Protein AF-A0A519ZDB3-F1 (afdb_monomer)

Secondary structure (DSSP, 8-state):
-TTHHHHHHHHHHHT-------HHHHHHHT--HHHHBSSTTS-S-B-HHHHHHHHHTS-SSPPPGGGTT---EETTTTEE--------SS---

pLDDT: mean 84.45, std 9.98, range [47.03, 94.06]

Structure (mmCIF, N/CA/C/O backbone):
data_AF-A0A519ZDB3-F1
#
_entry.id   AF-A0A519ZDB3-F1
#
loop_
_atom_site.group_PDB
_atom_site.id
_atom_site.type_symbol
_atom_site.label_atom_id
_atom_site.label_alt_id
_atom_site.label_comp_id
_atom_site.label_asym_id
_atom_site.label_entity_id
_atom_site.label_seq_id
_atom_site.pdbx_PDB_ins_code
_atom_site.Cartn_x
_atom_site.Cartn_y
_atom_site.Cartn_z
_atom_site.occupancy
_atom_site.B_iso_or_equiv
_atom_site.auth_seq_id
_atom_site.auth_comp_id
_atom_site.auth_asym_id
_atom_site.auth_atom_id
_atom_site.pdbx_PDB_model_num
ATOM 1 N N . MET A 1 1 ? 9.037 35.663 10.366 1.00 61.53 1 MET A N 1
ATOM 2 C CA . MET A 1 1 ? 8.161 34.827 9.505 1.00 61.53 1 MET A CA 1
ATOM 3 C C . MET A 1 1 ? 8.901 34.005 8.437 1.00 61.53 1 MET A C 1
ATOM 5 O O . MET A 1 1 ? 8.318 33.062 7.928 1.00 61.53 1 MET A O 1
ATOM 9 N N . LYS A 1 2 ? 10.181 34.276 8.118 1.00 71.50 2 LYS A N 1
ATOM 10 C CA . LYS A 1 2 ? 10.938 33.523 7.094 1.00 71.50 2 LYS A CA 1
ATOM 11 C C . LYS A 1 2 ? 11.343 32.095 7.482 1.00 71.50 2 LYS A C 1
ATOM 13 O O . LYS A 1 2 ? 11.641 31.321 6.590 1.00 71.50 2 LYS A O 1
ATOM 18 N N . ALA A 1 3 ? 11.348 31.746 8.771 1.00 78.25 3 ALA A N 1
ATOM 19 C CA . ALA A 1 3 ? 11.723 30.407 9.242 1.00 78.25 3 ALA A CA 1
ATOM 20 C C . ALA A 1 3 ? 10.599 29.364 9.095 1.00 78.25 3 ALA A C 1
ATOM 22 O O . ALA A 1 3 ? 10.878 28.174 9.054 1.00 78.25 3 ALA A O 1
ATOM 23 N N . LEU A 1 4 ? 9.339 29.799 8.973 1.00 87.25 4 LEU A N 1
ATOM 24 C CA . LEU A 1 4 ? 8.181 28.909 8.869 1.00 87.25 4 LEU A CA 1
ATOM 25 C C . LEU A 1 4 ? 8.248 27.925 7.680 1.00 87.25 4 LEU A C 1
ATOM 27 O O . LEU A 1 4 ? 8.039 26.739 7.918 1.00 87.25 4 LEU A O 1
ATOM 31 N N . PRO A 1 5 ? 8.585 28.337 6.439 1.00 84.31 5 PRO A N 1
ATOM 32 C CA . PRO A 1 5 ? 8.709 27.389 5.328 1.00 84.31 5 PRO A CA 1
ATOM 33 C C . PRO A 1 5 ? 9.850 26.380 5.522 1.00 84.31 5 PRO A C 1
ATOM 35 O O . PRO A 1 5 ? 9.714 25.225 5.129 1.00 84.31 5 PRO A O 1
ATOM 38 N N . TRP A 1 6 ? 10.946 26.779 6.172 1.00 86.44 6 TRP A N 1
ATOM 39 C CA . TRP A 1 6 ? 12.068 25.882 6.471 1.00 86.44 6 TRP A CA 1
ATOM 40 C C . TRP A 1 6 ? 11.710 24.861 7.547 1.00 86.44 6 TRP A C 1
ATOM 42 O O . TRP A 1 6 ? 12.031 23.685 7.409 1.00 86.44 6 TRP A O 1
ATOM 52 N N . LEU A 1 7 ? 10.995 25.295 8.587 1.00 90.25 7 LEU A N 1
ATOM 53 C CA . LEU A 1 7 ? 10.480 24.409 9.629 1.00 90.25 7 LEU A CA 1
ATOM 54 C C . LEU A 1 7 ? 9.449 23.423 9.065 1.00 90.25 7 LEU A C 1
ATOM 56 O O . LEU A 1 7 ? 9.488 22.246 9.411 1.00 90.25 7 LEU A O 1
ATOM 60 N N . LEU A 1 8 ? 8.578 23.874 8.156 1.00 88.56 8 LEU A N 1
ATOM 61 C CA . LEU A 1 8 ? 7.603 23.014 7.483 1.00 88.56 8 LEU A CA 1
ATOM 62 C C . LEU A 1 8 ? 8.289 21.979 6.577 1.00 88.56 8 LEU A C 1
ATOM 64 O O . LEU A 1 8 ? 7.938 20.803 6.610 1.00 88.56 8 LEU A O 1
ATOM 68 N N . GLY A 1 9 ? 9.300 22.402 5.809 1.00 85.56 9 GLY A N 1
ATOM 69 C CA . GLY A 1 9 ? 10.098 21.506 4.972 1.00 85.56 9 GLY A CA 1
ATOM 70 C C . GLY A 1 9 ? 10.855 20.458 5.791 1.00 85.56 9 GLY A C 1
ATOM 71 O O . GLY A 1 9 ? 10.818 19.276 5.458 1.00 85.56 9 GLY A O 1
ATOM 72 N N . LEU A 1 10 ? 11.475 20.867 6.903 1.00 85.62 10 LEU A N 1
ATOM 73 C CA . LEU A 1 10 ? 12.177 19.959 7.813 1.00 85.62 10 LEU A CA 1
ATOM 74 C C . LEU A 1 10 ? 11.217 18.947 8.459 1.00 85.62 10 LEU A C 1
ATOM 76 O O . LEU A 1 10 ? 11.532 17.762 8.522 1.00 85.62 10 LEU A O 1
ATOM 80 N N . ALA A 1 11 ? 10.032 19.390 8.886 1.00 83.69 11 ALA A N 1
ATOM 81 C CA . ALA A 1 11 ? 9.010 18.507 9.444 1.00 83.69 11 ALA A CA 1
ATOM 82 C C . ALA A 1 11 ? 8.544 17.446 8.431 1.00 83.69 11 ALA A C 1
ATOM 84 O O . ALA A 1 11 ? 8.400 16.280 8.792 1.00 83.69 11 ALA A O 1
ATOM 85 N N . LEU A 1 12 ? 8.370 17.820 7.158 1.00 79.50 12 LEU A N 1
ATOM 86 C CA . LEU A 1 12 ? 7.979 16.886 6.096 1.00 79.50 12 LEU A CA 1
ATOM 87 C C . LEU A 1 12 ? 9.043 15.807 5.845 1.00 79.50 12 LEU A C 1
ATOM 89 O O . LEU A 1 12 ? 8.701 14.642 5.653 1.00 79.50 12 LEU A O 1
ATOM 93 N N . VAL A 1 13 ? 10.327 16.181 5.884 1.00 77.31 13 VAL A N 1
ATOM 94 C CA . VAL A 1 13 ? 11.452 15.240 5.739 1.00 77.31 13 VAL A CA 1
ATOM 95 C C . VAL A 1 13 ? 11.546 14.297 6.940 1.00 77.31 13 VAL A C 1
ATOM 97 O O . VAL A 1 13 ? 11.823 13.116 6.776 1.00 77.31 13 VAL A O 1
ATOM 100 N N . LEU A 1 14 ? 11.273 14.769 8.155 1.00 73.88 14 LEU A N 1
ATOM 101 C CA . LEU A 1 14 ? 11.290 13.907 9.343 1.00 73.88 14 LEU A CA 1
ATOM 102 C C . LEU A 1 14 ? 10.110 12.917 9.385 1.00 73.88 14 LEU A C 1
ATOM 104 O O . LEU A 1 14 ? 10.208 11.875 10.029 1.00 73.88 14 LEU A O 1
ATOM 108 N N . LEU A 1 15 ? 9.016 13.208 8.673 1.00 67.56 15 LEU A N 1
ATOM 109 C CA . LEU A 1 15 ? 7.839 12.341 8.552 1.00 67.56 15 LEU A CA 1
ATOM 110 C C . LEU A 1 15 ? 7.979 11.245 7.486 1.00 67.56 15 LEU A C 1
ATOM 112 O O . LEU A 1 15 ? 7.112 10.372 7.413 1.00 67.56 15 LEU A O 1
ATOM 116 N N . SER A 1 16 ? 9.057 11.222 6.690 1.00 62.62 16 SER A N 1
ATOM 117 C CA . SER A 1 16 ? 9.320 10.134 5.738 1.00 62.62 16 SER A CA 1
ATOM 118 C C . SER A 1 16 ? 9.842 8.878 6.448 1.00 62.62 16 SER A C 1
ATOM 120 O O . SER A 1 16 ? 10.946 8.396 6.191 1.00 62.62 16 SER A O 1
ATOM 122 N N . CYS A 1 17 ? 9.045 8.343 7.374 1.00 61.03 17 CYS A N 1
ATOM 123 C CA . CYS A 1 17 ? 9.254 7.023 7.946 1.00 61.03 17 CYS A CA 1
ATOM 124 C C . CYS A 1 17 ? 9.091 5.999 6.815 1.00 61.03 17 CYS A C 1
ATOM 126 O O . CYS A 1 17 ? 8.068 5.982 6.128 1.00 61.03 17 CYS A O 1
ATOM 128 N N . GLY A 1 18 ? 10.122 5.189 6.568 1.00 63.50 18 GLY A N 1
ATOM 129 C CA . GLY A 1 18 ? 10.121 4.237 5.461 1.00 63.50 18 GLY A CA 1
ATOM 130 C C . GLY A 1 18 ? 8.895 3.324 5.508 1.00 63.50 18 GLY A C 1
ATOM 131 O O . GLY A 1 18 ? 8.622 2.699 6.533 1.00 63.50 18 GLY A O 1
ATOM 132 N N . ALA A 1 19 ? 8.169 3.230 4.391 1.00 66.00 19 ALA A N 1
ATOM 133 C CA . ALA A 1 19 ? 7.094 2.259 4.231 1.00 66.00 19 ALA A CA 1
ATOM 134 C C . ALA A 1 19 ? 7.693 0.850 4.340 1.00 66.00 19 ALA A C 1
ATOM 136 O O . ALA A 1 19 ? 8.359 0.367 3.420 1.00 66.00 19 ALA A O 1
ATOM 137 N N . ARG A 1 20 ? 7.517 0.217 5.503 1.00 72.81 20 ARG A N 1
ATOM 138 C CA . ARG A 1 20 ? 8.022 -1.131 5.767 1.00 72.81 20 ARG A CA 1
ATOM 139 C C . ARG A 1 20 ? 7.239 -2.112 4.905 1.00 72.81 20 ARG A C 1
ATOM 141 O O . ARG A 1 20 ? 6.012 -2.100 4.920 1.00 72.81 20 ARG A O 1
ATOM 148 N N . ALA A 1 21 ? 7.954 -2.951 4.163 1.00 77.62 21 ALA A N 1
ATOM 149 C CA . ALA A 1 21 ? 7.324 -4.032 3.422 1.00 77.62 21 ALA A CA 1
ATOM 150 C C . ALA A 1 21 ? 6.626 -5.000 4.394 1.00 77.62 21 ALA A C 1
ATOM 152 O O 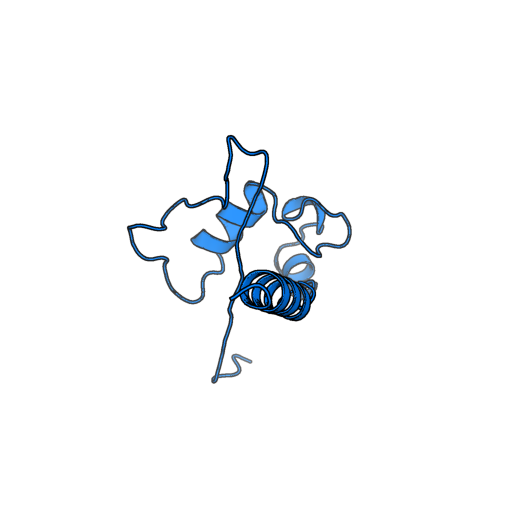. ALA A 1 21 ? 7.086 -5.205 5.522 1.00 77.62 21 ALA A O 1
ATOM 153 N N . GLU A 1 22 ? 5.557 -5.642 3.924 1.00 84.88 22 GLU A N 1
ATOM 154 C CA . GLU A 1 22 ? 4.792 -6.652 4.663 1.00 84.88 22 GLU A CA 1
ATOM 155 C C . GLU A 1 22 ? 4.927 -8.042 3.997 1.00 84.88 22 GLU A C 1
ATOM 157 O O . GLU A 1 22 ? 3.974 -8.524 3.380 1.00 84.88 22 GLU A O 1
ATOM 162 N N . PRO A 1 23 ? 6.086 -8.735 4.095 1.00 87.19 23 PRO A N 1
ATOM 163 C CA . PRO A 1 23 ? 6.313 -10.004 3.390 1.00 87.19 23 PRO A CA 1
ATOM 164 C C . PRO A 1 23 ? 5.295 -11.106 3.714 1.00 87.19 23 PRO A C 1
ATOM 166 O O . PRO A 1 23 ? 5.043 -11.975 2.881 1.00 87.19 23 PRO A O 1
ATOM 169 N N . TYR A 1 24 ? 4.678 -11.071 4.901 1.00 89.56 24 TYR A N 1
ATOM 170 C CA . TYR A 1 24 ? 3.662 -12.052 5.291 1.00 89.56 24 TYR A CA 1
ATOM 171 C C . TYR A 1 24 ? 2.434 -12.028 4.364 1.00 89.56 24 TYR A C 1
ATOM 173 O O . TYR A 1 24 ? 1.806 -13.067 4.165 1.00 89.56 24 TYR A O 1
ATOM 181 N N . LEU A 1 25 ? 2.105 -10.876 3.761 1.00 90.19 25 LEU A N 1
ATOM 182 C CA . LEU A 1 25 ? 1.004 -10.767 2.803 1.00 90.19 25 LEU A CA 1
ATOM 183 C C . LEU A 1 25 ? 1.324 -11.484 1.491 1.00 90.19 25 LEU A C 1
ATOM 185 O O . LEU A 1 25 ? 0.434 -12.115 0.924 1.00 90.19 25 LEU A O 1
ATOM 189 N N . ALA A 1 26 ? 2.579 -11.450 1.036 1.00 92.19 26 ALA A N 1
ATOM 190 C CA . ALA A 1 26 ? 3.016 -12.185 -0.152 1.00 92.19 26 ALA A CA 1
ATOM 191 C C . ALA A 1 26 ? 2.882 -13.702 0.058 1.00 92.19 26 ALA A C 1
ATOM 193 O O . ALA A 1 26 ? 2.350 -14.404 -0.796 1.00 92.19 26 ALA A O 1
ATOM 194 N N . ILE A 1 27 ? 3.274 -14.194 1.238 1.00 93.94 27 ILE A N 1
ATOM 195 C CA . ILE A 1 27 ? 3.134 -15.610 1.608 1.00 93.94 27 ILE A CA 1
ATOM 196 C C . ILE A 1 27 ? 1.654 -16.000 1.704 1.00 93.94 27 ILE A C 1
ATOM 198 O O . ILE A 1 27 ? 1.244 -16.990 1.107 1.00 93.94 27 ILE A O 1
ATOM 202 N N . ARG A 1 28 ? 0.836 -15.210 2.415 1.00 92.12 28 ARG A N 1
ATOM 203 C CA . ARG A 1 28 ? -0.596 -15.496 2.609 1.00 92.12 28 ARG A CA 1
ATOM 204 C C . ARG A 1 28 ? -1.378 -15.507 1.293 1.00 92.12 28 ARG A C 1
ATOM 206 O O . ARG A 1 28 ? -2.280 -16.320 1.136 1.00 92.12 28 ARG A O 1
ATOM 213 N N . SER A 1 29 ? -1.076 -14.580 0.387 1.00 91.38 29 SER A N 1
A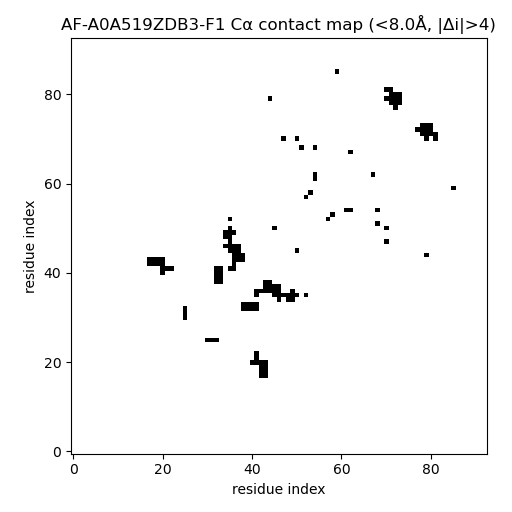TOM 214 C CA . SER A 1 29 ? -1.801 -14.429 -0.883 1.00 91.38 29 SER A CA 1
ATOM 215 C C . SER A 1 29 ? -1.228 -15.266 -2.028 1.00 91.38 29 SER A C 1
ATOM 217 O O . SER A 1 29 ? -1.895 -15.428 -3.045 1.00 91.38 29 SER A O 1
ATOM 219 N N . GLY A 1 30 ? 0.006 -15.765 -1.902 1.00 94.06 30 GLY A N 1
ATOM 220 C CA . GLY A 1 30 ? 0.729 -16.408 -3.002 1.00 94.06 30 GLY A CA 1
ATOM 221 C C . GLY A 1 30 ? 1.158 -15.440 -4.114 1.00 94.06 30 GLY A C 1
ATOM 222 O O . GLY A 1 30 ? 1.545 -15.882 -5.196 1.00 94.06 30 GLY A O 1
ATOM 223 N N . LEU A 1 31 ? 1.090 -14.124 -3.880 1.00 93.06 31 LEU A N 1
ATOM 224 C CA . LEU A 1 31 ? 1.427 -13.094 -4.864 1.00 93.06 31 LEU A CA 1
ATOM 225 C C . LEU A 1 31 ? 2.839 -12.540 -4.648 1.00 93.06 31 LEU A C 1
ATOM 227 O O . LEU A 1 31 ? 3.305 -12.358 -3.525 1.00 93.06 31 LEU A O 1
ATOM 231 N N . LYS A 1 32 ? 3.515 -12.195 -5.749 1.00 93.31 32 LYS A N 1
ATOM 232 C CA . LYS A 1 32 ? 4.786 -11.454 -5.710 1.00 93.31 32 LYS A CA 1
ATOM 233 C C . LYS A 1 32 ? 4.539 -9.999 -5.298 1.00 93.31 32 LYS A C 1
ATOM 235 O O . LYS A 1 32 ? 3.497 -9.440 -5.631 1.00 93.31 32 LYS A O 1
ATOM 240 N N . CYS A 1 33 ? 5.536 -9.345 -4.695 1.00 92.69 33 CYS A N 1
ATOM 241 C CA . CYS A 1 33 ? 5.461 -7.932 -4.291 1.00 92.69 33 CYS A CA 1
ATOM 242 C C . CYS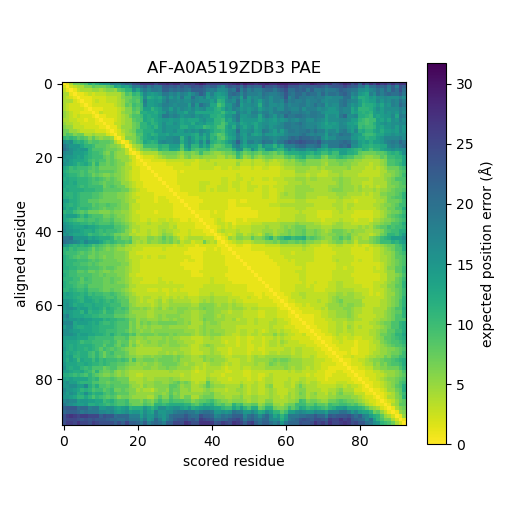 A 1 33 ? 4.998 -6.998 -5.427 1.00 92.69 33 CYS A C 1
ATOM 244 O O . CYS A 1 33 ? 4.142 -6.142 -5.209 1.00 92.69 33 CYS A O 1
ATOM 246 N N . VAL A 1 34 ? 5.501 -7.218 -6.650 1.00 93.62 34 VAL A N 1
ATOM 247 C CA . VAL A 1 34 ? 5.123 -6.468 -7.869 1.00 93.62 34 VAL A CA 1
ATOM 248 C C . VAL A 1 34 ? 3.643 -6.581 -8.247 1.00 93.62 34 VAL A C 1
ATOM 250 O O . VAL A 1 34 ? 3.138 -5.757 -9.003 1.00 93.62 34 VAL A O 1
ATOM 253 N N . GLY A 1 35 ? 2.931 -7.585 -7.727 1.00 93.94 35 GLY A N 1
ATOM 254 C CA . GLY A 1 35 ? 1.487 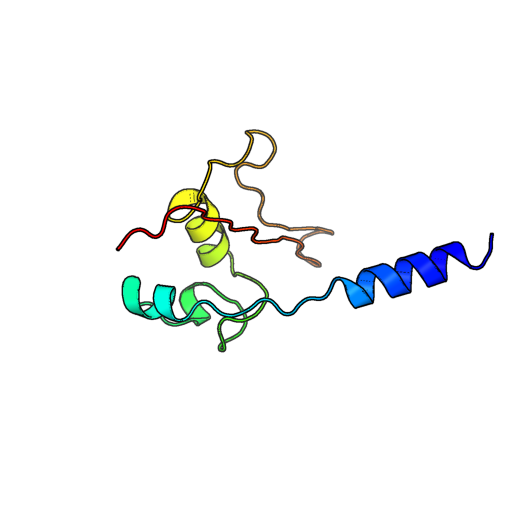-7.713 -7.914 1.00 93.94 35 GLY A CA 1
ATOM 255 C C . GLY A 1 35 ? 0.719 -6.562 -7.263 1.00 93.94 35 GLY A C 1
ATOM 256 O O . GLY A 1 35 ? -0.270 -6.098 -7.822 1.00 93.94 35 GLY A O 1
ATOM 257 N N . CYS A 1 36 ? 1.218 -6.033 -6.141 1.00 93.25 36 CYS A N 1
ATOM 258 C CA . CYS A 1 36 ? 0.562 -4.964 -5.380 1.00 93.25 36 CYS A CA 1
ATOM 259 C C . CYS A 1 36 ? 1.352 -3.644 -5.357 1.00 93.25 36 CYS A C 1
ATOM 261 O O . CYS A 1 36 ? 0.764 -2.578 -5.180 1.00 93.25 36 CYS A O 1
ATOM 263 N N . HIS A 1 37 ? 2.673 -3.679 -5.531 1.00 92.69 37 HIS A N 1
ATOM 264 C CA . HIS A 1 37 ? 3.544 -2.505 -5.444 1.00 92.69 37 HIS A CA 1
ATOM 265 C C . HIS A 1 37 ? 4.210 -2.183 -6.777 1.00 92.69 37 HIS A C 1
ATOM 267 O O . HIS A 1 37 ? 4.511 -3.071 -7.568 1.00 92.69 37 HIS A O 1
ATOM 273 N N . ALA A 1 38 ? 4.475 -0.895 -7.007 1.00 90.94 38 ALA A N 1
ATOM 274 C CA . ALA A 1 38 ? 5.264 -0.455 -8.155 1.00 90.94 38 ALA A CA 1
ATOM 275 C C . ALA A 1 38 ? 6.749 -0.835 -8.002 1.00 90.94 38 ALA A C 1
ATOM 277 O O . ALA A 1 38 ? 7.408 -1.189 -8.976 1.00 90.94 38 ALA A O 1
ATOM 278 N N . ASN A 1 39 ? 7.272 -0.791 -6.770 1.00 88.56 39 ASN A N 1
ATOM 279 C CA . ASN A 1 39 ? 8.636 -1.215 -6.470 1.00 88.56 39 ASN A CA 1
ATOM 280 C C . ASN A 1 39 ? 8.703 -2.749 -6.314 1.00 88.56 39 ASN A C 1
ATOM 282 O O . ASN A 1 39 ? 7.961 -3.302 -5.493 1.00 88.56 39 ASN A O 1
ATOM 286 N N . PRO A 1 40 ? 9.624 -3.442 -7.009 1.00 87.94 40 PRO A N 1
ATOM 287 C CA . PRO A 1 40 ? 9.801 -4.886 -6.881 1.00 87.94 40 PRO A CA 1
ATOM 288 C C . PRO A 1 40 ? 10.106 -5.402 -5.475 1.00 87.94 40 PRO A C 1
ATOM 290 O O . PRO A 1 40 ? 9.804 -6.557 -5.180 1.00 87.94 40 PRO A O 1
ATOM 293 N N . THR A 1 41 ? 10.659 -4.571 -4.592 1.00 85.19 41 THR A N 1
ATOM 294 C CA . THR A 1 41 ? 10.927 -4.954 -3.197 1.00 85.19 41 THR A CA 1
ATOM 295 C C . THR A 1 41 ? 9.678 -4.919 -2.309 1.00 85.19 41 THR A C 1
ATOM 297 O O . THR A 1 41 ? 9.736 -5.354 -1.162 1.00 85.19 41 THR A O 1
ATOM 300 N N . GLY A 1 42 ? 8.541 -4.419 -2.812 1.00 82.88 42 GLY A N 1
ATOM 301 C CA . GLY A 1 42 ? 7.290 -4.290 -2.053 1.00 82.88 42 GLY A CA 1
ATOM 302 C C . GLY A 1 42 ? 7.242 -3.098 -1.093 1.00 82.88 42 GLY A C 1
ATOM 303 O O . GLY A 1 42 ? 6.222 -2.875 -0.453 1.00 82.88 42 GLY A O 1
ATOM 304 N N . GLY A 1 43 ? 8.322 -2.321 -0.985 1.00 79.25 43 GLY A N 1
ATOM 305 C CA . GLY A 1 43 ? 8.334 -1.061 -0.242 1.00 79.25 43 GLY A CA 1
ATOM 306 C C . GLY A 1 43 ? 7.825 0.111 -1.088 1.00 79.25 43 GLY A C 1
ATOM 307 O O . GLY A 1 43 ? 8.076 0.181 -2.289 1.00 79.25 43 GLY A O 1
ATOM 308 N N . GLY A 1 44 ? 7.145 1.071 -0.464 1.00 83.75 44 GLY A N 1
ATOM 309 C CA . GLY A 1 44 ? 6.698 2.300 -1.131 1.00 83.75 44 GLY A CA 1
ATOM 310 C C . GLY A 1 44 ? 5.350 2.175 -1.851 1.00 83.75 44 GLY A C 1
ATOM 311 O O . GLY A 1 44 ? 4.440 1.494 -1.377 1.00 83.75 44 GLY A O 1
ATOM 312 N N . LEU A 1 45 ? 5.199 2.885 -2.975 1.00 88.25 45 LEU A N 1
ATOM 313 C CA . LEU A 1 45 ? 3.909 3.122 -3.633 1.00 88.25 45 LEU A CA 1
ATOM 314 C C . LEU A 1 45 ? 3.210 1.822 -4.081 1.00 88.25 45 LEU A C 1
ATOM 316 O O . LEU A 1 45 ? 3.804 0.966 -4.746 1.00 88.25 45 LEU A O 1
ATOM 320 N N . ARG A 1 46 ? 1.916 1.713 -3.761 1.00 91.25 46 ARG A N 1
ATOM 321 C CA . ARG A 1 46 ? 1.024 0.663 -4.274 1.00 91.25 46 ARG A CA 1
ATOM 322 C C . ARG A 1 46 ? 0.608 0.975 -5.712 1.00 91.25 46 ARG A C 1
ATOM 324 O O . ARG A 1 46 ? 0.347 2.126 -6.057 1.00 91.25 46 ARG A O 1
ATOM 331 N N . ASN A 1 47 ? 0.529 -0.052 -6.549 1.00 91.75 47 ASN A N 1
ATOM 332 C CA . ASN A 1 47 ? -0.101 0.069 -7.862 1.00 91.75 47 ASN A CA 1
ATOM 333 C C . ASN A 1 47 ? -1.642 0.094 -7.703 1.00 91.75 47 ASN A C 1
ATOM 335 O O . ASN A 1 47 ? -2.163 0.029 -6.586 1.00 91.75 47 ASN A O 1
ATOM 339 N N . ALA A 1 48 ? -2.386 0.192 -8.809 1.00 92.19 48 ALA A N 1
ATOM 340 C CA . ALA A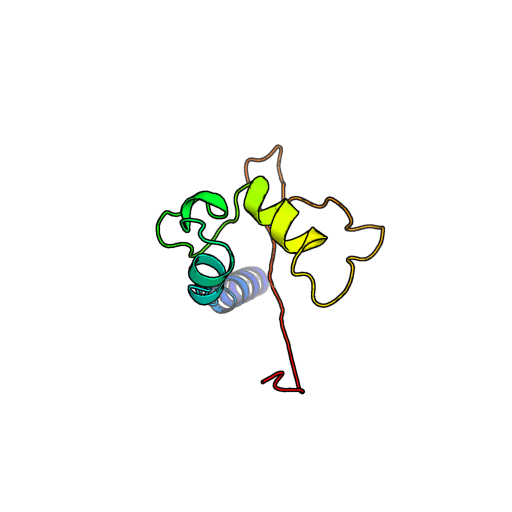 1 48 ? -3.851 0.226 -8.754 1.00 92.19 48 ALA A CA 1
ATOM 341 C C . ALA A 1 48 ? -4.444 -1.026 -8.074 1.00 92.19 48 ALA A C 1
ATOM 343 O O . ALA A 1 48 ? -5.321 -0.903 -7.223 1.00 92.19 48 ALA A O 1
ATOM 344 N N . VAL A 1 49 ? -3.902 -2.211 -8.377 1.00 93.31 49 VAL A N 1
ATOM 345 C CA . VAL A 1 49 ? -4.330 -3.491 -7.788 1.00 93.31 49 VAL A CA 1
ATOM 346 C C . VAL A 1 49 ? -4.091 -3.509 -6.279 1.00 93.31 49 VAL A C 1
ATOM 348 O O . VAL A 1 49 ? -4.998 -3.824 -5.512 1.00 93.31 49 VAL A O 1
ATOM 351 N N . GLY A 1 50 ? -2.895 -3.119 -5.835 1.00 92.94 50 GLY A N 1
ATOM 352 C CA . GLY A 1 50 ? -2.546 -3.059 -4.419 1.00 92.94 50 GLY A CA 1
ATOM 353 C C . GLY A 1 50 ? -3.386 -2.047 -3.644 1.00 92.94 50 GLY A C 1
ATOM 354 O O . GLY A 1 50 ? -3.746 -2.313 -2.499 1.00 92.94 50 GLY A O 1
ATOM 355 N N . ASN A 1 51 ? -3.741 -0.913 -4.258 1.00 92.00 51 ASN A N 1
ATOM 356 C CA . ASN A 1 51 ? -4.635 0.061 -3.637 1.00 92.00 51 ASN A CA 1
ATOM 357 C C . ASN A 1 51 ? -6.047 -0.515 -3.439 1.00 92.00 51 ASN A C 1
ATOM 359 O O . ASN A 1 51 ? -6.585 -0.449 -2.336 1.00 92.00 51 ASN A O 1
ATOM 363 N N . THR A 1 52 ? -6.614 -1.152 -4.466 1.00 91.94 52 THR A N 1
ATOM 364 C CA . THR A 1 52 ? -7.923 -1.812 -4.366 1.00 91.94 52 THR A CA 1
ATOM 365 C C . THR A 1 52 ? -7.909 -2.946 -3.340 1.00 91.94 52 THR A C 1
ATOM 367 O O . THR A 1 52 ? -8.824 -3.040 -2.524 1.00 91.94 52 THR A O 1
ATOM 370 N N . PHE A 1 53 ? -6.864 -3.777 -3.313 1.00 92.00 53 PHE A N 1
ATOM 371 C CA . PHE A 1 53 ? -6.727 -4.859 -2.333 1.00 92.00 53 PHE A CA 1
ATOM 372 C C . PHE A 1 53 ? -6.676 -4.330 -0.891 1.00 92.00 53 PHE A C 1
ATOM 374 O O . PHE A 1 53 ? -7.361 -4.854 -0.010 1.00 92.00 53 PHE A O 1
ATOM 381 N N . ALA A 1 54 ? -5.913 -3.257 -0.653 1.00 90.06 54 ALA A N 1
ATOM 382 C CA . ALA A 1 54 ? -5.788 -2.646 0.667 1.00 90.06 54 ALA A CA 1
ATOM 383 C C . ALA A 1 54 ? -7.130 -2.131 1.213 1.00 90.06 54 ALA A C 1
ATOM 385 O O . ALA A 1 54 ? -7.391 -2.278 2.404 1.00 90.06 54 ALA A O 1
ATOM 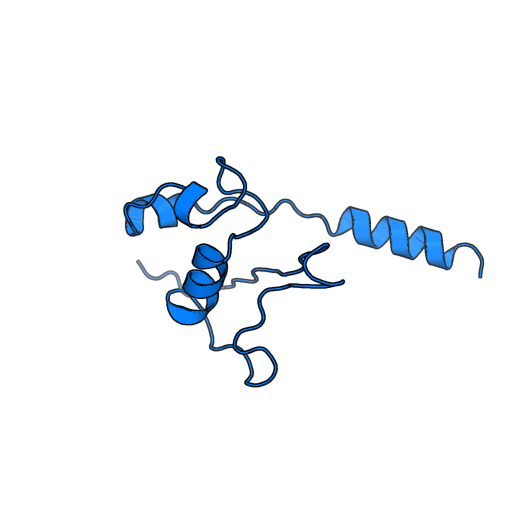386 N N . GLN A 1 55 ? -7.974 -1.564 0.347 1.00 90.31 55 GLN A N 1
ATOM 387 C CA . GLN A 1 55 ? -9.255 -0.970 0.742 1.00 90.31 55 GLN A CA 1
ATOM 388 C C . GLN A 1 55 ? -10.398 -1.980 0.858 1.00 90.31 55 GLN A C 1
ATOM 390 O O . GLN A 1 55 ? -11.331 -1.729 1.611 1.00 90.31 55 GLN A O 1
ATOM 395 N N . ASN A 1 56 ? -10.335 -3.106 0.138 1.00 90.31 56 ASN A N 1
ATOM 396 C CA . ASN A 1 56 ? -11.466 -4.038 0.035 1.00 90.31 56 ASN A CA 1
ATOM 397 C C . ASN A 1 56 ? -11.230 -5.398 0.707 1.00 90.31 56 ASN A C 1
ATOM 399 O O . ASN A 1 56 ? -12.195 -6.062 1.066 1.00 90.31 56 ASN A O 1
ATOM 403 N N . VAL A 1 57 ? -9.976 -5.840 0.863 1.00 91.44 57 VAL A N 1
ATOM 404 C CA . VAL A 1 57 ? -9.665 -7.200 1.351 1.00 91.44 57 VAL A CA 1
ATOM 405 C C . VAL A 1 57 ? -9.032 -7.192 2.736 1.00 91.44 57 VAL A C 1
ATOM 407 O O . VAL A 1 57 ? -9.355 -8.033 3.569 1.00 91.44 57 VAL A O 1
ATOM 410 N N . ILE A 1 58 ? -8.123 -6.248 2.991 1.00 88.50 58 ILE A N 1
ATOM 411 C CA . ILE A 1 58 ? -7.381 -6.157 4.258 1.00 88.50 58 ILE A CA 1
ATOM 412 C C . ILE A 1 58 ? -7.570 -4.847 5.058 1.00 88.50 58 ILE A C 1
ATOM 414 O O . ILE A 1 58 ? -6.653 -4.514 5.827 1.00 88.50 58 ILE A O 1
ATOM 418 N N . PRO A 1 59 ? -8.665 -4.068 4.917 1.00 88.44 59 PRO A N 1
ATOM 419 C CA . PRO A 1 59 ? -8.868 -2.912 5.778 1.00 88.44 59 PRO A CA 1
ATOM 420 C C . PRO A 1 59 ? -9.171 -3.374 7.211 1.00 88.44 59 PRO A C 1
ATOM 422 O O . PRO A 1 59 ? -9.934 -4.312 7.424 1.00 88.44 59 PRO A O 1
ATOM 425 N N . ALA A 1 60 ? -8.593 -2.702 8.210 1.00 86.69 60 ALA A N 1
ATOM 426 C CA . ALA A 1 60 ? -9.002 -2.912 9.603 1.00 86.69 60 ALA A CA 1
ATOM 427 C C . ALA A 1 60 ? -10.391 -2.307 9.875 1.00 86.69 60 ALA A C 1
ATOM 429 O O . ALA A 1 60 ? -11.167 -2.856 10.645 1.00 86.69 60 ALA A O 1
ATOM 430 N N . ASN A 1 61 ? -10.694 -1.184 9.217 1.00 86.19 61 ASN A N 1
ATOM 431 C CA . ASN A 1 61 ? -11.983 -0.500 9.241 1.00 86.19 61 ASN A CA 1
ATOM 432 C C . ASN A 1 61 ? -12.298 -0.003 7.829 1.00 86.19 61 ASN A C 1
ATOM 434 O O . ASN A 1 61 ? -11.378 0.368 7.095 1.00 86.19 61 ASN A O 1
ATOM 438 N N . ALA A 1 62 ? -13.579 0.044 7.468 1.00 86.12 62 ALA A N 1
ATOM 439 C CA . ALA A 1 62 ? -14.000 0.645 6.208 1.00 86.12 62 ALA A CA 1
ATOM 440 C C . ALA A 1 62 ? -13.583 2.123 6.144 1.00 86.12 62 ALA A C 1
ATOM 442 O O . ALA A 1 62 ? -13.585 2.831 7.156 1.00 86.12 62 ALA A O 1
ATOM 443 N N . LEU A 1 63 ? -13.230 2.587 4.945 1.00 85.75 63 LEU A N 1
ATOM 444 C CA . LEU A 1 63 ? -12.982 4.006 4.726 1.00 85.75 63 LEU A CA 1
ATOM 445 C C . LEU A 1 63 ? -14.294 4.796 4.867 1.00 85.75 63 LEU A C 1
ATOM 447 O O . LEU A 1 63 ? -15.351 4.293 4.475 1.00 85.75 63 LEU A O 1
ATOM 451 N N . PRO A 1 64 ? -14.241 6.040 5.378 1.00 89.88 64 PRO A N 1
ATOM 452 C CA . PRO A 1 64 ? -15.371 6.958 5.295 1.00 89.88 64 PRO A CA 1
ATOM 453 C C . PRO A 1 64 ? -15.859 7.076 3.850 1.00 89.88 64 PRO A C 1
ATOM 455 O O . PRO A 1 64 ? -15.037 7.058 2.936 1.00 89.88 64 PRO A O 1
ATOM 458 N N . GLU A 1 65 ? -17.164 7.270 3.649 1.00 91.88 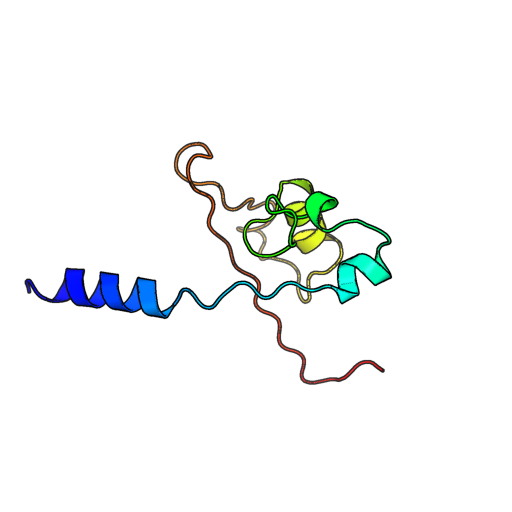65 GLU A N 1
ATOM 459 C CA . GLU A 1 65 ? -17.784 7.411 2.318 1.00 91.88 65 GLU A CA 1
ATOM 460 C C . GLU A 1 65 ? -17.018 8.393 1.416 1.00 91.88 65 GLU A C 1
ATOM 462 O O . GLU A 1 65 ? -16.690 8.080 0.278 1.00 91.88 65 GLU A O 1
ATOM 467 N N . ALA A 1 66 ? -16.611 9.539 1.971 1.00 91.12 66 ALA A N 1
ATOM 468 C CA . ALA A 1 66 ? -15.857 10.575 1.261 1.00 91.12 66 ALA A CA 1
ATOM 469 C C . ALA A 1 66 ? -14.482 10.125 0.723 1.00 91.12 66 ALA A C 1
ATOM 471 O O . ALA A 1 66 ? -13.903 10.807 -0.118 1.00 91.12 66 ALA A O 1
ATOM 472 N N . LEU A 1 67 ? -13.933 9.023 1.235 1.00 87.75 67 LEU A N 1
ATOM 473 C CA . LEU A 1 67 ? -12.632 8.474 0.852 1.00 87.75 67 LEU A CA 1
ATOM 474 C C . LEU A 1 67 ? -12.747 7.122 0.139 1.00 87.75 67 LEU A C 1
ATOM 476 O O . LEU A 1 67 ? -11.720 6.552 -0.237 1.00 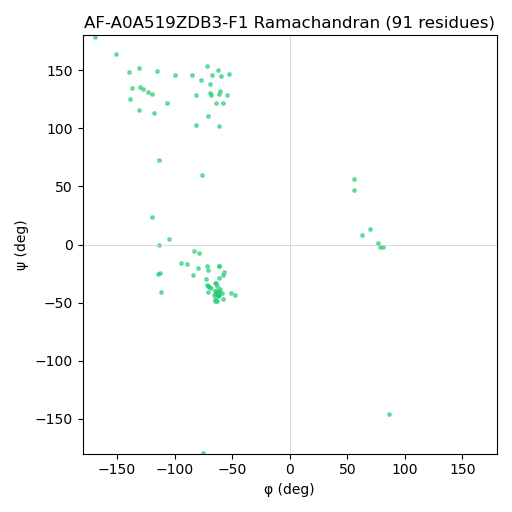87.75 67 LEU A O 1
ATOM 480 N N . GLN A 1 68 ? -13.956 6.593 -0.054 1.00 87.56 68 GLN A N 1
ATOM 481 C CA . GLN A 1 68 ? -14.133 5.350 -0.796 1.00 87.56 68 GLN A CA 1
ATOM 482 C C . GLN A 1 68 ? -13.637 5.522 -2.236 1.00 87.56 68 GLN A C 1
ATOM 484 O O . GLN A 1 68 ? -13.958 6.491 -2.920 1.00 87.56 68 GLN A O 1
ATOM 489 N N . GLY A 1 69 ? -12.797 4.591 -2.691 1.00 86.12 69 GLY A N 1
ATOM 490 C CA . GLY A 1 69 ? -12.214 4.637 -4.032 1.00 86.12 69 GLY A CA 1
ATOM 491 C C . GLY A 1 69 ? -11.072 5.644 -4.203 1.00 86.12 69 GLY A C 1
ATOM 492 O O . GLY A 1 69 ? -10.510 5.729 -5.296 1.00 86.12 69 GLY A O 1
ATOM 493 N N . TRP A 1 70 ? -10.671 6.368 -3.151 1.00 88.94 70 TRP A N 1
ATOM 494 C CA . TRP A 1 70 ? -9.513 7.258 -3.211 1.00 88.94 70 TRP A CA 1
ATOM 495 C C . TRP A 1 70 ? -8.256 6.477 -3.611 1.00 88.94 70 TRP A C 1
ATOM 497 O O . TRP A 1 70 ? -7.859 5.525 -2.943 1.00 88.94 70 TRP A O 1
ATOM 507 N N . ASN A 1 71 ? -7.603 6.870 -4.702 1.00 88.56 71 ASN A N 1
ATOM 508 C CA . ASN A 1 71 ? -6.421 6.179 -5.231 1.00 88.56 71 ASN A CA 1
ATOM 509 C C . ASN A 1 71 ? -5.100 6.913 -4.952 1.00 88.56 71 ASN A C 1
ATOM 511 O O . ASN A 1 71 ? -4.043 6.496 -5.431 1.00 88.56 71 ASN A O 1
ATOM 515 N N . GLY A 1 72 ? -5.158 8.009 -4.194 1.00 89.81 72 GLY A N 1
ATOM 516 C CA . GLY A 1 72 ? -3.999 8.835 -3.876 1.00 89.81 72 GLY A CA 1
ATOM 517 C C . GLY A 1 72 ? -3.598 9.825 -4.961 1.00 89.81 72 GLY A C 1
ATOM 518 O O . GLY A 1 72 ? -2.635 10.551 -4.746 1.00 89.81 72 GLY A O 1
ATOM 519 N N . SER A 1 73 ? -4.273 9.855 -6.110 1.00 92.44 73 SER A N 1
ATOM 520 C CA . SER A 1 73 ? -3.872 10.662 -7.262 1.00 92.44 73 SER A CA 1
ATOM 521 C C . SER A 1 73 ? -4.036 12.161 -7.034 1.00 92.44 73 SER A C 1
ATOM 523 O O . SER A 1 73 ? -5.094 12.644 -6.643 1.00 92.44 73 SER A O 1
ATOM 525 N N . LEU A 1 74 ? -2.976 12.902 -7.331 1.00 91.06 74 LEU A N 1
ATOM 526 C CA . LEU A 1 74 ? -2.907 14.353 -7.328 1.00 91.06 74 LEU A CA 1
ATOM 527 C C . LEU A 1 74 ? -2.276 14.820 -8.646 1.00 91.06 74 LEU A C 1
ATOM 529 O O . LEU A 1 74 ? -1.422 14.138 -9.218 1.00 91.06 74 LEU A O 1
ATOM 533 N N . LEU A 1 75 ? -2.643 16.029 -9.083 1.00 93.06 75 LEU A N 1
ATOM 534 C CA . LEU A 1 75 ? -2.036 16.709 -10.239 1.00 93.06 75 LEU A CA 1
ATOM 535 C C . LEU A 1 75 ? -2.087 15.879 -11.541 1.00 93.06 75 LEU A C 1
ATOM 537 O O . LEU A 1 75 ? -1.074 15.760 -12.235 1.00 93.06 75 LEU A O 1
ATOM 541 N N . ASP A 1 76 ? -3.248 15.297 -11.857 1.00 91.81 76 ASP A N 1
ATOM 542 C CA . ASP A 1 76 ? -3.463 14.383 -12.993 1.00 91.81 76 ASP A CA 1
ATOM 543 C C . ASP A 1 76 ? -2.514 13.168 -12.969 1.00 91.81 76 ASP A C 1
ATOM 545 O O . ASP A 1 76 ? -1.740 12.946 -13.899 1.00 91.81 76 ASP A O 1
ATOM 549 N N . ASP A 1 77 ? -2.519 12.401 -11.872 1.00 88.44 77 ASP A N 1
ATOM 550 C CA . ASP A 1 77 ? -1.683 11.200 -11.677 1.00 88.44 77 ASP A CA 1
ATOM 551 C C . ASP A 1 77 ? -0.159 11.421 -11.661 1.00 88.44 77 ASP A C 1
ATOM 553 O O . ASP A 1 77 ? 0.605 10.456 -11.570 1.00 88.44 77 ASP A O 1
ATOM 557 N N . ARG A 1 78 ? 0.317 12.672 -11.660 1.00 90.75 78 ARG A N 1
ATOM 558 C CA . ARG A 1 78 ? 1.756 12.975 -11.555 1.00 90.75 78 ARG A CA 1
ATOM 559 C C . ARG A 1 78 ? 2.314 12.727 -10.161 1.00 90.75 78 ARG A C 1
ATOM 561 O O . ARG A 1 78 ? 3.497 12.425 -10.018 1.00 90.75 78 ARG A O 1
ATOM 568 N N . LEU A 1 79 ? 1.481 12.878 -9.136 1.00 89.75 79 LEU A N 1
ATOM 569 C CA . LEU A 1 79 ? 1.854 12.641 -7.751 1.00 89.75 79 LEU A CA 1
ATOM 570 C C . LEU A 1 79 ? 0.819 11.731 -7.107 1.00 89.75 79 LEU A C 1
ATOM 572 O O . LEU A 1 79 ? -0.379 11.941 -7.267 1.00 89.75 79 LEU A O 1
ATOM 576 N N . ARG A 1 80 ? 1.280 10.733 -6.351 1.00 89.19 80 ARG A N 1
ATOM 577 C CA . ARG A 1 80 ? 0.398 9.910 -5.528 1.00 89.19 80 ARG A CA 1
ATOM 578 C C . ARG A 1 80 ? 0.763 10.013 -4.061 1.00 89.19 80 ARG A C 1
ATOM 580 O O . ARG A 1 80 ? 1.925 9.831 -3.702 1.00 89.19 80 ARG A O 1
ATOM 587 N N . LEU A 1 81 ? -0.240 10.284 -3.232 1.00 86.38 81 LEU A N 1
ATOM 588 C CA . LEU A 1 81 ? -0.112 10.421 -1.789 1.00 86.38 81 LEU A CA 1
ATOM 589 C C . LEU A 1 81 ? -1.113 9.517 -1.067 1.00 86.38 81 LEU A C 1
ATOM 591 O O . LEU A 1 81 ? -2.299 9.476 -1.386 1.00 86.38 81 LEU A O 1
ATOM 595 N N . GLY A 1 82 ? -0.624 8.803 -0.062 1.00 84.69 82 GLY A N 1
ATOM 596 C CA . GLY A 1 82 ? -1.429 7.922 0.768 1.00 84.69 82 GLY A CA 1
ATOM 597 C C . GLY A 1 82 ? -0.650 7.452 1.988 1.00 84.69 82 GLY A C 1
ATOM 598 O O . GLY A 1 82 ? 0.523 7.786 2.158 1.00 84.69 82 GLY A O 1
ATOM 599 N N . GLY A 1 83 ? -1.308 6.662 2.829 1.00 82.19 83 GLY A N 1
ATOM 600 C CA . GLY A 1 83 ? -0.713 6.085 4.026 1.00 82.19 83 GLY A CA 1
ATOM 601 C C . GLY A 1 83 ? -1.372 4.761 4.387 1.00 82.19 83 GLY A C 1
ATOM 602 O O . GLY A 1 83 ? -2.446 4.428 3.888 1.00 82.19 83 GLY A O 1
ATOM 603 N N . ASP A 1 84 ? -0.707 4.002 5.249 1.00 80.50 84 ASP A N 1
ATOM 604 C CA . ASP A 1 84 ? -1.286 2.834 5.902 1.00 80.50 84 ASP A CA 1
ATOM 605 C C . ASP A 1 84 ? -1.003 2.936 7.397 1.00 80.50 84 ASP A C 1
ATOM 607 O O . ASP A 1 84 ? 0.154 2.947 7.819 1.00 80.50 84 ASP A O 1
ATOM 611 N N . PHE A 1 85 ? -2.063 3.065 8.188 1.00 79.62 85 PHE A N 1
ATOM 612 C CA . PHE A 1 85 ? -1.977 3.110 9.638 1.00 79.62 85 PHE A CA 1
ATOM 613 C C . PHE A 1 85 ? -2.745 1.923 10.200 1.00 79.62 85 PHE A C 1
ATOM 615 O O . PHE A 1 85 ? -3.968 1.837 10.082 1.00 79.62 85 PHE A O 1
ATOM 622 N N . ARG A 1 86 ? -2.006 1.000 10.816 1.00 76.56 86 ARG A N 1
ATOM 623 C CA . ARG A 1 86 ? -2.550 -0.203 11.442 1.00 76.56 86 ARG A CA 1
ATOM 624 C C . ARG A 1 86 ? -2.131 -0.230 12.897 1.00 76.56 86 ARG A C 1
ATOM 626 O O . ARG A 1 86 ? -0.961 -0.065 13.228 1.00 76.56 86 ARG A O 1
ATOM 633 N N . THR A 1 87 ? -3.100 -0.474 13.759 1.00 78.38 87 THR A N 1
ATOM 634 C CA . THR A 1 87 ? -2.907 -0.670 15.192 1.00 78.38 87 THR A CA 1
ATOM 635 C C . THR A 1 87 ? -3.786 -1.844 15.589 1.00 78.38 87 THR A C 1
ATOM 637 O O . THR A 1 87 ? -4.923 -1.959 15.134 1.00 78.38 87 THR A O 1
ATOM 640 N N . ALA A 1 88 ? -3.227 -2.752 16.380 1.00 72.69 88 ALA A N 1
ATOM 641 C CA . ALA A 1 88 ? -3.939 -3.897 16.915 1.00 72.69 88 ALA A CA 1
ATOM 642 C C . ALA A 1 88 ? -3.516 -4.073 18.372 1.00 72.69 88 ALA A C 1
ATOM 644 O O . ALA A 1 88 ? -2.326 -4.169 18.671 1.00 72.69 88 ALA A O 1
ATOM 645 N N . THR A 1 89 ? -4.489 -4.104 19.278 1.00 78.38 89 THR A N 1
ATOM 646 C CA . THR A 1 89 ? -4.273 -4.404 20.703 1.00 78.38 89 TH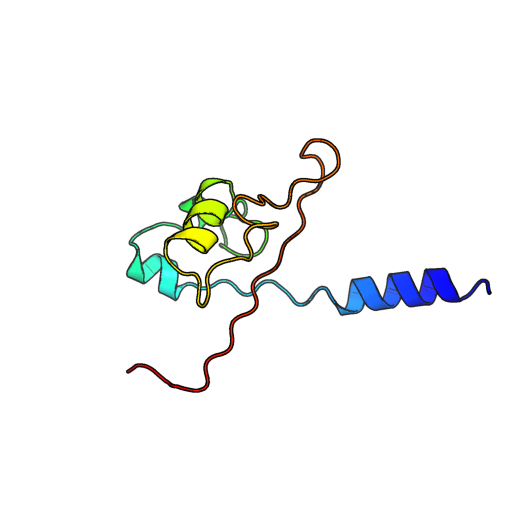R A CA 1
ATOM 647 C C . THR A 1 89 ? -4.497 -5.884 21.013 1.00 78.38 89 THR A C 1
ATOM 649 O O . THR A 1 89 ? -4.054 -6.378 22.046 1.00 78.38 89 THR A O 1
ATOM 652 N N . THR A 1 90 ? -5.144 -6.612 20.101 1.00 68.00 90 THR A N 1
ATOM 653 C CA . THR A 1 90 ? -5.413 -8.048 20.189 1.00 68.00 90 THR A CA 1
ATOM 654 C C . THR A 1 90 ? -4.500 -8.793 19.222 1.00 68.00 90 THR A C 1
ATOM 656 O O . THR A 1 90 ? -4.509 -8.541 18.018 1.00 68.00 90 THR A O 1
ATOM 659 N N . ARG A 1 91 ? -3.690 -9.720 19.742 1.00 54.75 91 ARG A N 1
ATOM 660 C CA . ARG A 1 91 ? -2.933 -10.660 18.914 1.00 54.75 91 ARG A CA 1
ATOM 661 C C . ARG A 1 91 ? -3.883 -11.792 18.540 1.00 54.75 91 ARG A C 1
ATOM 663 O O . ARG A 1 91 ? -4.174 -12.640 19.376 1.00 54.75 91 ARG A O 1
ATOM 670 N N . THR A 1 92 ? -4.383 -11.790 17.312 1.00 55.72 92 THR A N 1
ATOM 671 C CA . THR A 1 92 ? -5.014 -12.982 16.747 1.00 55.72 92 THR A CA 1
ATOM 672 C C . THR A 1 92 ? -3.906 -13.996 16.467 1.00 55.72 92 THR A C 1
ATOM 674 O O . THR A 1 92 ? -3.001 -13.743 15.671 1.00 55.72 92 THR A O 1
ATOM 677 N N . SER A 1 93 ? -3.918 -15.072 17.255 1.00 47.03 93 SER A N 1
ATOM 678 C CA . SER A 1 93 ? -3.095 -16.273 17.074 1.00 47.03 93 SER A CA 1
ATOM 679 C C . SER A 1 93 ? -3.485 -17.023 15.812 1.00 47.03 93 SER A C 1
ATOM 681 O O . SER A 1 93 ? -4.714 -17.158 15.609 1.00 47.03 93 SER A O 1
#

Foldseek 3Di:
DVCVVVVVVVVVVVPPPWQDADVVVCVVVVHQLVQFAVDNVVTDHGDPRNQCCQQPPPDPDHDDPVCVPPRQADPNNPDGDDDDDDDDPDDDD

Solvent-accessible surface area (backbone atoms only — not comparable to full-atom values): 6004 Å² total; per-residue (Å²): 125,83,60,55,65,56,54,52,51,51,52,57,61,72,65,66,67,77,57,75,55,63,66,66,55,32,65,75,68,73,44,59,41,56,67,29,14,71,34,73,83,32,38,64,59,60,34,74,60,26,49,52,43,47,66,74,74,66,47,94,61,82,68,58,79,95,50,60,85,67,80,33,65,35,82,88,69,75,41,74,56,85,86,87,89,85,84,76,94,69,84,86,128

Mean predicted aligned error: 7.56 Å

Sequence (93 aa):
MKALPWLLGLALVLLSCGARAEPYLAIRSGLKCVGCHANPTGGGLRNAVGNTFAQNVIPANALPEALQGWNGSLLDDRLRLGGDFRTATTRTS

Radius of gyration: 16.01 Å; Cα contacts (8 Å, |Δi|>4): 72; chains: 1; bounding box: 30×51×34 Å